Protein AF-A0A409VMM1-F1 (afdb_monomer_lite)

Secondary structure (DSSP, 8-state):
-------HHHHHHHHHHHHHHHHHHHHHHHHHHHHHHHHHHHHHHHHTTHHHHHHHHHHHHHHHHHHHHS---TT--HHHHHHHTT--HHHHHHHHHHHHHHHHHTTHHHHHHHHHHHHHHHHHHHHTT--

Foldseek 3Di:
DDDPDPDPVVVVLLVVVVVVVVVVVVVVVVVVV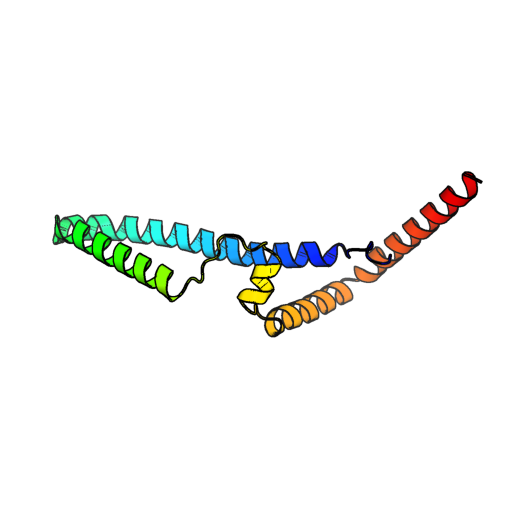VCCVVVVVVCCVPPVVVSVVVVVVVVVVVVVCCVPPPDPPPPDDPVCVCVVVVPDPPVSVVVVVVVVVVCVVVVVVVVVVVVVVVVVVVVVVVVVVVD

Sequence (131 aa):
MLTLEKDPVHGLLSLNVRGKGLSIAASSNWMNNFIVGQVTPTMLTHLSFGTFIFFGVFSFLGGIFVLFFVPETKGLTLEEMDDVFGATQSLAVADQERQTAIFRRLGLFDDVKEEKIRKSDEESHEADKQE

InterPro domains:
  IPR005828 Major facilitator, sugar transporter-like [PF00083] (13-85)
  IPR020846 Major facilitator superfamily domain [PS50850] (1-74)
  IPR036259 MFS transporter superfamily [G3DSA:1.20.1250.20] (9-89)
  IPR036259 MFS transporter superfamily [SSF103473] (13-83)
  IPR050360 Major Facilitator Superfamily Sugar Transporters [PTHR48022] (13-113)

Organism: Psilocybe cyanescens (NCBI:txid93625)

Radius of gyration: 25.24 Å; chains: 1; bounding box: 69×34×55 Å

pLDDT: mean 71.54, std 15.51, range [35.91, 95.25]

Structure (mmCIF, N/CA/C/O backbone):
data_AF-A0A409VMM1-F1
#
_entry.id   AF-A0A409VMM1-F1
#
loop_
_atom_site.group_PDB
_atom_site.id
_atom_site.type_symbol
_atom_site.label_atom_id
_atom_site.label_alt_id
_atom_site.label_comp_id
_atom_site.label_asym_id
_atom_site.label_entity_id
_atom_site.label_seq_id
_atom_site.pdbx_PDB_ins_code
_atom_site.Cartn_x
_atom_site.Cartn_y
_atom_site.Cartn_z
_atom_site.occupancy
_atom_site.B_iso_or_equiv
_atom_site.auth_seq_id
_atom_site.auth_comp_id
_atom_site.auth_asym_id
_atom_site.auth_atom_id
_atom_site.pdbx_PDB_model_num
ATOM 1 N N . MET A 1 1 ? 31.989 -14.238 -27.196 1.00 35.91 1 MET A N 1
ATOM 2 C CA . MET A 1 1 ? 32.505 -13.254 -26.223 1.00 35.91 1 MET A CA 1
ATOM 3 C C . MET A 1 1 ? 32.106 -11.863 -26.718 1.00 35.91 1 MET A C 1
ATOM 5 O O . MET A 1 1 ? 32.912 -11.190 -27.331 1.00 35.91 1 MET A O 1
ATOM 9 N N . LEU A 1 2 ? 30.823 -11.505 -26.577 1.00 42.97 2 LEU A N 1
ATOM 10 C CA . LEU A 1 2 ? 30.219 -10.255 -27.077 1.00 42.97 2 LEU A CA 1
ATOM 11 C C . LEU A 1 2 ? 29.066 -9.849 -26.143 1.00 42.97 2 LEU A C 1
ATOM 13 O O . LEU A 1 2 ? 27.903 -10.058 -26.472 1.00 42.97 2 LEU A O 1
ATOM 17 N N . THR A 1 3 ? 29.373 -9.357 -24.942 1.00 47.75 3 THR A N 1
ATOM 18 C CA . THR A 1 3 ? 28.334 -8.913 -23.988 1.00 47.75 3 THR A CA 1
ATOM 19 C C . THR A 1 3 ? 28.707 -7.665 -23.183 1.00 47.75 3 THR A C 1
ATOM 21 O O . THR A 1 3 ? 28.118 -7.453 -22.127 1.00 47.75 3 THR A O 1
ATOM 24 N N . LEU A 1 4 ? 29.671 -6.839 -23.608 1.00 50.09 4 LEU A N 1
ATOM 25 C CA . LEU A 1 4 ? 30.091 -5.668 -22.820 1.00 50.09 4 LEU A CA 1
ATOM 26 C C . LEU A 1 4 ? 29.878 -4.335 -23.553 1.00 50.09 4 LEU A C 1
ATOM 28 O O . LEU A 1 4 ? 30.830 -3.670 -23.924 1.00 50.09 4 LEU A O 1
ATOM 32 N N . GLU A 1 5 ? 28.616 -3.945 -23.706 1.00 52.19 5 GLU A N 1
ATOM 33 C CA . GLU A 1 5 ? 28.187 -2.539 -23.714 1.00 52.19 5 GLU A CA 1
ATOM 34 C C . GLU A 1 5 ? 26.763 -2.554 -23.137 1.00 52.19 5 GLU A C 1
ATOM 36 O O . GLU A 1 5 ? 25.771 -2.593 -23.858 1.00 52.19 5 GLU A O 1
ATOM 41 N N . LYS A 1 6 ? 26.638 -2.690 -21.808 1.00 47.31 6 LYS A N 1
ATOM 42 C CA . LYS A 1 6 ? 25.344 -2.508 -21.133 1.00 47.31 6 LYS A CA 1
ATOM 43 C C . LYS A 1 6 ? 25.002 -1.029 -21.271 1.00 47.31 6 LYS A C 1
ATOM 45 O O . LYS A 1 6 ? 25.567 -0.211 -20.548 1.00 47.31 6 LYS A O 1
ATOM 50 N N . ASP A 1 7 ? 24.110 -0.698 -22.202 1.00 48.91 7 ASP A N 1
ATOM 51 C CA . ASP A 1 7 ? 23.668 0.676 -22.406 1.00 48.91 7 ASP A CA 1
ATOM 52 C C . ASP A 1 7 ? 23.229 1.297 -21.060 1.00 48.91 7 ASP A C 1
ATOM 54 O O . ASP A 1 7 ? 22.375 0.728 -20.365 1.00 48.91 7 ASP A O 1
ATOM 58 N N . PRO A 1 8 ? 23.762 2.471 -20.669 1.00 54.25 8 PRO A N 1
ATOM 59 C CA . PRO A 1 8 ? 23.491 3.093 -19.367 1.00 54.25 8 PRO A CA 1
ATOM 60 C C . PRO A 1 8 ? 22.004 3.415 -19.156 1.00 54.25 8 PRO A C 1
ATOM 62 O O . PRO A 1 8 ? 21.538 3.557 -18.026 1.00 54.25 8 PRO A O 1
ATOM 65 N N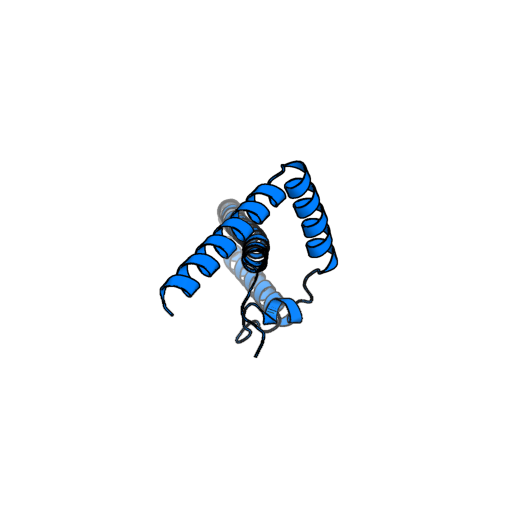 . VAL A 1 9 ? 21.232 3.479 -20.242 1.00 53.75 9 VAL A N 1
ATOM 66 C CA . VAL A 1 9 ? 19.795 3.757 -20.223 1.00 53.75 9 VAL A CA 1
ATOM 67 C C . VAL A 1 9 ? 18.975 2.636 -19.584 1.00 53.75 9 VAL A C 1
ATOM 69 O O . VAL A 1 9 ? 17.983 2.932 -18.925 1.00 53.75 9 VAL A O 1
ATOM 72 N N . HIS A 1 10 ? 19.389 1.368 -19.684 1.00 53.25 10 HIS A N 1
ATOM 73 C CA . HIS A 1 10 ? 18.618 0.262 -19.104 1.00 53.25 10 HIS A CA 1
ATOM 74 C C . HIS A 1 10 ? 18.598 0.307 -17.570 1.00 53.25 10 HIS A C 1
ATOM 76 O O . HIS A 1 10 ? 17.546 0.113 -16.962 1.00 53.25 10 HIS A O 1
ATOM 82 N N . GLY A 1 11 ? 19.720 0.668 -16.936 1.00 56.34 11 GLY A N 1
ATOM 83 C CA . GLY A 1 11 ? 19.779 0.838 -15.479 1.00 56.34 11 GLY A CA 1
ATOM 84 C C . GLY A 1 11 ? 18.905 1.993 -14.976 1.00 56.34 11 GLY A C 1
ATOM 85 O O . GLY A 1 11 ? 18.277 1.890 -13.919 1.00 56.34 11 GLY A O 1
ATOM 86 N N . LEU A 1 12 ? 18.804 3.073 -15.759 1.00 57.66 12 LEU A N 1
ATOM 87 C CA . LEU A 1 12 ? 17.965 4.234 -15.442 1.00 57.66 12 LEU A CA 1
ATOM 88 C C . LEU A 1 12 ? 16.462 3.905 -15.487 1.00 57.66 12 LEU A C 1
ATOM 90 O O . LEU A 1 12 ? 15.688 4.437 -14.690 1.00 57.66 12 LEU A O 1
ATOM 94 N N . LEU A 1 13 ? 16.039 2.999 -16.370 1.00 54.94 13 LEU A N 1
ATOM 95 C CA . LEU A 1 13 ? 14.635 2.599 -16.510 1.00 54.94 13 LEU A CA 1
ATOM 96 C C . LEU A 1 13 ? 14.163 1.735 -15.335 1.00 54.94 13 LEU A C 1
ATOM 98 O O . LEU A 1 13 ? 13.104 2.010 -14.762 1.00 54.94 13 LEU A O 1
ATOM 102 N N . SER A 1 14 ? 14.980 0.769 -14.902 1.00 59.06 14 SER A N 1
ATOM 103 C CA . SER A 1 14 ? 14.703 -0.006 -13.686 1.00 59.06 14 SER A CA 1
ATOM 104 C C . SER A 1 14 ? 14.653 0.897 -12.448 1.00 59.06 14 SER A C 1
ATOM 106 O O . SER A 1 14 ? 13.809 0.702 -11.575 1.00 59.06 14 SER A O 1
ATOM 108 N N . LEU A 1 15 ? 15.497 1.934 -12.372 1.00 65.44 15 LEU A N 1
ATOM 109 C CA . LEU A 1 15 ? 15.442 2.939 -11.302 1.00 65.44 15 LEU A CA 1
ATOM 110 C C . LEU A 1 15 ? 14.137 3.752 -11.315 1.00 65.44 15 LEU A C 1
ATOM 112 O O . LEU A 1 15 ? 13.588 4.022 -10.249 1.00 65.44 15 LEU A O 1
ATOM 116 N N . ASN A 1 16 ? 13.603 4.106 -12.487 1.00 61.69 16 ASN A N 1
ATOM 117 C CA . ASN A 1 16 ? 12.374 4.899 -12.596 1.00 61.69 16 ASN A CA 1
ATOM 118 C C . ASN A 1 16 ? 11.119 4.099 -12.201 1.00 61.69 16 ASN A C 1
ATOM 120 O O . ASN A 1 16 ? 10.278 4.585 -11.442 1.00 61.69 16 ASN A O 1
ATOM 124 N N . VAL A 1 17 ? 11.005 2.843 -12.652 1.00 67.44 17 VAL A N 1
ATOM 125 C CA . VAL A 1 17 ? 9.899 1.948 -12.255 1.00 67.44 17 VAL A CA 1
ATOM 126 C C . VAL A 1 17 ? 9.940 1.678 -10.750 1.00 67.44 17 VAL A C 1
ATOM 128 O O . VAL A 1 17 ? 8.924 1.809 -10.063 1.00 67.44 17 VAL A O 1
ATOM 131 N N . ARG A 1 18 ? 11.132 1.405 -10.207 1.00 70.94 18 ARG A N 1
ATOM 132 C CA . ARG A 1 18 ? 11.333 1.235 -8.761 1.00 70.94 18 ARG A CA 1
ATOM 133 C C . ARG A 1 18 ? 11.037 2.521 -7.990 1.00 70.94 18 ARG A C 1
ATOM 135 O O . ARG A 1 18 ? 10.436 2.450 -6.924 1.00 70.94 18 ARG A O 1
ATOM 142 N N . GLY A 1 19 ? 11.376 3.687 -8.538 1.00 77.00 19 GLY A N 1
ATOM 143 C CA . GLY A 1 19 ? 11.053 4.993 -7.959 1.00 77.00 19 GLY A CA 1
ATOM 144 C C . GLY A 1 19 ? 9.546 5.241 -7.843 1.00 77.00 19 GLY A C 1
ATOM 145 O O . GLY A 1 19 ? 9.072 5.677 -6.792 1.00 77.00 19 GLY A O 1
ATOM 146 N N . LYS A 1 20 ? 8.772 4.900 -8.883 1.00 74.94 20 LYS A N 1
ATOM 147 C CA . LYS A 1 20 ? 7.298 4.968 -8.864 1.00 74.94 20 LYS A CA 1
ATOM 148 C C . LYS A 1 20 ? 6.702 3.988 -7.843 1.00 74.94 20 LYS A C 1
ATOM 150 O O . LYS A 1 20 ? 5.834 4.370 -7.064 1.00 74.94 20 LYS A O 1
ATOM 155 N N . GLY A 1 21 ? 7.197 2.750 -7.797 1.00 80.44 21 GLY A N 1
ATOM 156 C CA . GLY A 1 21 ? 6.753 1.760 -6.809 1.00 80.44 21 GLY A CA 1
ATOM 157 C C . GLY A 1 21 ? 7.048 2.189 -5.368 1.00 80.44 21 GLY A C 1
ATOM 158 O O . GLY A 1 21 ? 6.183 2.106 -4.496 1.00 80.44 21 GLY A O 1
ATOM 159 N N . LEU A 1 22 ? 8.247 2.722 -5.124 1.00 83.88 22 LEU A N 1
ATOM 160 C CA . LEU A 1 22 ? 8.681 3.162 -3.801 1.00 83.88 22 LEU A CA 1
ATOM 161 C C . LEU A 1 22 ? 7.888 4.376 -3.299 1.00 83.88 22 LEU A C 1
ATOM 163 O O . LEU A 1 22 ? 7.551 4.429 -2.118 1.00 83.88 22 LEU A O 1
ATOM 167 N N . SER A 1 23 ? 7.550 5.331 -4.171 1.00 85.94 23 SER A N 1
ATOM 168 C CA . SER A 1 23 ? 6.754 6.501 -3.778 1.00 85.94 23 SER A CA 1
ATOM 169 C C . SER A 1 23 ? 5.308 6.132 -3.428 1.00 85.94 23 SER A C 1
ATOM 171 O O . SER A 1 23 ? 4.761 6.643 -2.446 1.00 85.94 23 SER A O 1
ATOM 173 N N . ILE A 1 24 ? 4.703 5.188 -4.157 1.00 88.38 24 ILE A N 1
ATOM 174 C CA . ILE A 1 24 ? 3.373 4.648 -3.837 1.00 88.38 24 ILE A CA 1
ATOM 175 C C . ILE A 1 24 ? 3.417 3.867 -2.520 1.00 88.38 24 ILE A C 1
ATOM 177 O O . ILE A 1 24 ? 2.551 4.054 -1.667 1.00 88.38 24 ILE A O 1
ATOM 181 N N . ALA A 1 25 ? 4.440 3.037 -2.306 1.00 86.62 25 ALA A N 1
ATOM 182 C CA . ALA A 1 25 ? 4.602 2.297 -1.057 1.00 86.62 25 ALA A CA 1
ATOM 183 C C . ALA A 1 25 ? 4.784 3.239 0.145 1.00 86.62 25 ALA A C 1
ATOM 185 O O . ALA A 1 25 ? 4.109 3.089 1.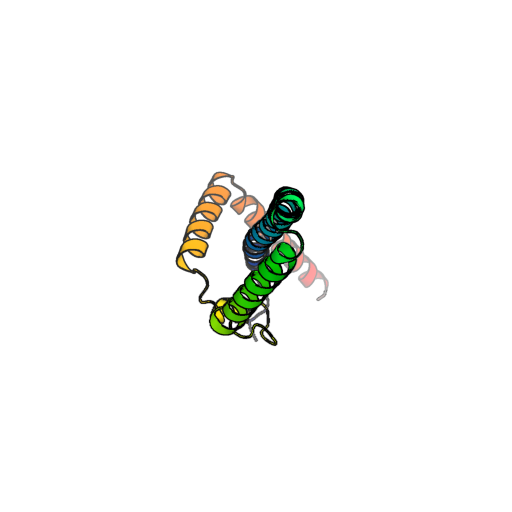165 1.00 86.62 25 ALA A O 1
ATOM 186 N N . ALA A 1 26 ? 5.645 4.251 0.010 1.00 91.56 26 ALA A N 1
ATOM 187 C CA . ALA A 1 26 ? 5.886 5.240 1.053 1.00 91.56 26 ALA A CA 1
ATOM 188 C C . ALA A 1 26 ? 4.620 6.050 1.367 1.00 91.56 26 ALA A C 1
ATOM 190 O O . ALA A 1 26 ? 4.230 6.152 2.529 1.00 91.56 26 ALA A O 1
ATOM 191 N N . SER A 1 27 ? 3.940 6.583 0.349 1.00 94.06 27 SER A N 1
ATOM 192 C CA . SER A 1 27 ? 2.687 7.327 0.544 1.00 94.06 27 SER A CA 1
ATOM 193 C C . SER A 1 27 ? 1.589 6.463 1.169 1.00 94.06 27 SER A C 1
ATOM 195 O O . SER A 1 27 ? 0.914 6.920 2.088 1.00 94.06 27 SER A O 1
ATOM 197 N N . SER A 1 28 ? 1.464 5.199 0.757 1.00 91.94 28 SER A N 1
ATOM 198 C CA . SER A 1 28 ? 0.515 4.246 1.348 1.00 91.94 28 SER A CA 1
ATOM 199 C C . SER A 1 28 ? 0.818 3.962 2.820 1.00 91.94 28 SER A C 1
ATOM 201 O O . SER A 1 28 ? -0.109 3.851 3.624 1.00 91.94 28 SER A O 1
ATOM 203 N N . ASN A 1 29 ? 2.099 3.876 3.195 1.00 92.94 29 ASN A N 1
ATOM 204 C CA . ASN A 1 29 ? 2.512 3.697 4.587 1.00 92.94 29 ASN A CA 1
ATOM 205 C C . ASN A 1 29 ? 2.111 4.907 5.443 1.00 92.94 29 ASN A C 1
ATOM 207 O O . ASN A 1 29 ? 1.428 4.755 6.456 1.00 92.94 29 ASN A O 1
ATOM 211 N N . TRP A 1 30 ? 2.459 6.114 4.992 1.00 93.31 30 TRP A N 1
ATOM 212 C CA . TRP A 1 30 ? 2.111 7.347 5.697 1.00 93.31 30 TRP A CA 1
ATOM 213 C C . TRP A 1 30 ? 0.600 7.560 5.793 1.00 93.31 30 TRP A C 1
ATOM 215 O O . TRP A 1 30 ? 0.103 7.953 6.848 1.00 93.31 30 TRP A O 1
ATOM 225 N N . MET A 1 31 ? -0.139 7.242 4.730 1.00 95.25 31 MET A N 1
ATOM 226 C CA . MET A 1 31 ? -1.598 7.295 4.723 1.00 95.25 31 MET A CA 1
ATOM 227 C C . MET A 1 31 ? -2.197 6.328 5.750 1.00 95.25 31 MET A C 1
ATOM 229 O O . MET A 1 31 ? -3.062 6.725 6.526 1.00 95.25 31 MET A O 1
ATOM 233 N N . ASN A 1 32 ? -1.719 5.080 5.808 1.00 90.81 32 ASN A N 1
ATOM 234 C CA . ASN A 1 32 ? -2.179 4.117 6.812 1.00 90.81 32 ASN A CA 1
ATOM 235 C C . ASN A 1 32 ? -1.907 4.606 8.236 1.00 90.81 32 ASN A C 1
ATOM 237 O O . ASN A 1 32 ? -2.804 4.566 9.074 1.00 90.81 32 ASN A O 1
ATOM 241 N N . ASN A 1 33 ? -0.709 5.135 8.500 1.00 93.50 33 ASN A N 1
ATOM 242 C CA . ASN A 1 33 ? -0.378 5.696 9.810 1.00 93.50 33 ASN A CA 1
ATOM 243 C C . ASN A 1 33 ? -1.308 6.862 10.178 1.00 93.50 33 ASN A C 1
ATOM 245 O O . ASN A 1 33 ? -1.748 6.958 11.323 1.00 93.50 33 ASN A O 1
ATOM 249 N N . PHE A 1 34 ? -1.658 7.718 9.214 1.00 95.06 34 PHE A N 1
ATOM 250 C CA . PHE A 1 34 ? -2.612 8.806 9.426 1.00 95.06 34 PHE A CA 1
ATOM 251 C C . PHE A 1 34 ? -4.023 8.290 9.736 1.00 95.06 34 PHE A C 1
ATOM 253 O O . PHE A 1 34 ? -4.635 8.727 10.712 1.00 95.06 34 PHE A O 1
ATOM 260 N N . ILE A 1 35 ? -4.523 7.332 8.950 1.00 93.19 35 ILE A N 1
ATOM 261 C CA . ILE A 1 35 ? -5.840 6.715 9.157 1.00 93.19 35 ILE A CA 1
ATOM 262 C C . ILE A 1 35 ? -5.907 6.082 10.544 1.00 93.19 35 ILE A C 1
ATOM 264 O O . ILE A 1 35 ? -6.830 6.366 11.303 1.00 93.19 35 ILE A O 1
ATOM 268 N N . VAL A 1 36 ? -4.911 5.274 10.913 1.00 91.06 36 VAL A N 1
ATOM 269 C CA . VAL A 1 36 ? -4.846 4.647 12.237 1.00 91.06 36 VAL A CA 1
ATOM 270 C C . VAL A 1 36 ? -4.788 5.714 13.328 1.00 91.06 36 VAL A C 1
ATOM 272 O O . VAL A 1 36 ? -5.535 5.619 14.300 1.00 91.06 36 VAL A O 1
ATOM 275 N N . GLY A 1 37 ? -3.980 6.762 13.158 1.00 92.00 37 GLY A N 1
ATOM 276 C CA . GLY A 1 37 ? -3.880 7.865 14.115 1.00 92.00 37 GLY A CA 1
ATOM 277 C C . GLY A 1 37 ? -5.199 8.611 14.344 1.00 92.00 37 GLY A C 1
ATOM 278 O O . GLY A 1 37 ? -5.481 9.001 15.473 1.00 92.00 37 GLY A O 1
ATOM 279 N N . GLN A 1 38 ? -6.028 8.773 13.309 1.00 92.56 38 GLN A N 1
ATOM 280 C CA . GLN A 1 38 ? -7.338 9.430 13.414 1.00 92.56 38 GLN A CA 1
ATOM 281 C C . GLN A 1 38 ? -8.448 8.495 13.909 1.00 92.56 38 GLN A C 1
ATOM 283 O O . GLN A 1 38 ? -9.293 8.905 14.700 1.00 92.56 38 GLN A O 1
ATOM 288 N N . VAL A 1 39 ? -8.455 7.236 13.470 1.00 90.19 39 VAL A N 1
ATOM 289 C CA . VAL A 1 39 ? -9.525 6.274 13.783 1.00 90.19 39 VAL A CA 1
ATOM 290 C C . VAL A 1 39 ? -9.358 5.671 15.180 1.00 90.19 39 VAL A C 1
ATOM 292 O O . VAL A 1 39 ? -10.350 5.398 15.857 1.00 90.19 39 VAL A O 1
ATOM 295 N N . THR A 1 40 ? -8.121 5.481 15.650 1.00 89.62 40 THR A N 1
ATOM 296 C CA . THR A 1 40 ? -7.843 4.826 16.941 1.00 89.62 40 THR A CA 1
ATOM 297 C C . THR A 1 40 ? -8.462 5.554 18.141 1.00 89.62 40 THR A C 1
ATOM 299 O O . THR A 1 40 ? -9.097 4.875 18.948 1.00 89.62 40 THR A O 1
ATOM 302 N N . PRO A 1 41 ? -8.372 6.894 18.283 1.00 88.38 41 PRO A N 1
ATOM 303 C CA . PRO A 1 41 ? -9.034 7.608 19.375 1.00 88.38 41 PRO A CA 1
ATOM 304 C C . PRO A 1 41 ? -10.550 7.376 19.401 1.00 88.38 41 PRO A C 1
ATOM 306 O O . PRO A 1 41 ? -11.094 7.035 20.447 1.00 88.38 41 PRO A O 1
ATOM 309 N N . THR A 1 42 ? -11.222 7.476 18.247 1.00 87.75 42 THR A N 1
ATOM 310 C CA . THR A 1 42 ? -12.671 7.242 18.122 1.00 87.75 42 THR A CA 1
ATOM 311 C C . THR A 1 42 ? -13.049 5.790 18.424 1.00 87.75 42 THR A C 1
ATOM 313 O O . THR A 1 42 ? -14.049 5.529 19.092 1.00 87.75 42 THR A O 1
ATOM 316 N N . MET A 1 43 ? -12.253 4.815 17.978 1.00 86.88 43 MET A N 1
ATOM 317 C CA . MET A 1 43 ? -12.505 3.414 18.324 1.00 86.88 43 MET A CA 1
ATOM 318 C C . MET A 1 43 ? -12.329 3.152 19.818 1.00 86.88 43 MET A C 1
ATOM 320 O O . MET A 1 43 ? -13.166 2.480 20.417 1.00 86.88 43 MET A O 1
ATOM 324 N N . LEU A 1 44 ? -11.300 3.713 20.453 1.00 88.06 44 LEU A N 1
ATOM 325 C CA . LEU A 1 44 ? -11.068 3.508 21.882 1.00 88.06 44 LEU A CA 1
ATOM 326 C C . LEU A 1 44 ? -12.215 4.063 22.736 1.00 88.06 44 LEU A C 1
ATOM 328 O O . LEU A 1 44 ? -12.627 3.396 23.688 1.00 88.06 44 LEU A O 1
ATOM 332 N N . THR A 1 45 ? -12.787 5.216 22.368 1.00 87.12 45 THR A N 1
ATOM 333 C CA . THR A 1 45 ? -13.915 5.814 23.101 1.00 87.12 45 THR A CA 1
ATOM 334 C C . THR A 1 45 ? -15.216 5.024 22.965 1.00 87.12 45 THR A C 1
ATOM 336 O O . THR A 1 45 ? -15.990 4.980 23.916 1.00 87.12 45 THR A O 1
ATOM 339 N N . HIS A 1 46 ? -15.474 4.399 21.811 1.00 84.19 46 HIS A N 1
ATOM 340 C CA . HIS A 1 46 ? -16.735 3.686 21.560 1.00 84.19 46 HIS A CA 1
ATOM 341 C C . HIS A 1 46 ? -16.671 2.178 21.829 1.00 84.19 46 HIS A C 1
ATOM 343 O O . HIS A 1 46 ? -17.656 1.593 22.271 1.00 84.19 46 HIS A O 1
ATOM 349 N N . LEU A 1 47 ? -15.537 1.539 21.542 1.00 79.25 47 LEU A N 1
ATOM 350 C CA . LEU A 1 47 ? -15.390 0.081 21.517 1.00 79.25 47 LEU A CA 1
ATOM 351 C C . LEU A 1 47 ? -14.433 -0.447 22.588 1.00 79.25 47 LEU A C 1
ATOM 353 O O . LEU A 1 47 ? -14.510 -1.632 22.910 1.00 79.25 47 LEU A O 1
ATOM 357 N N . SER A 1 48 ? -13.542 0.389 23.144 1.00 81.44 48 SER A N 1
ATOM 358 C CA . SER A 1 48 ? -12.533 -0.005 24.143 1.00 81.44 48 SER A CA 1
ATOM 359 C C . SER A 1 48 ? -11.802 -1.302 23.747 1.00 81.44 48 SER A C 1
ATOM 361 O O . SER A 1 48 ? -10.963 -1.266 22.846 1.00 81.44 48 SER A O 1
ATOM 363 N N . PHE A 1 49 ? -12.157 -2.454 24.338 1.00 82.81 49 PHE A N 1
ATOM 364 C CA . PHE A 1 49 ? -11.579 -3.765 24.013 1.00 82.81 49 PHE A CA 1
ATOM 365 C C . PHE A 1 49 ? -11.818 -4.204 22.555 1.00 82.81 49 PHE A C 1
ATOM 367 O O . PHE A 1 49 ? -10.955 -4.842 21.951 1.00 82.81 49 PHE A O 1
ATOM 374 N N . GLY A 1 50 ? -12.945 -3.811 21.951 1.00 83.25 50 GLY A N 1
ATOM 375 C CA . GLY A 1 50 ? -13.274 -4.129 20.557 1.00 83.25 50 GLY A CA 1
ATOM 376 C C . GLY A 1 50 ? -12.259 -3.584 19.545 1.00 83.25 50 GLY A C 1
ATOM 377 O O . GLY A 1 50 ? -12.077 -4.176 18.485 1.00 83.25 50 GLY A O 1
ATOM 378 N N . THR A 1 51 ? -11.526 -2.526 19.902 1.00 87.00 51 THR A N 1
ATOM 379 C CA . THR A 1 51 ? -10.450 -1.947 19.081 1.00 87.00 51 THR A CA 1
ATOM 380 C C . THR A 1 51 ? -9.321 -2.952 18.824 1.00 87.00 51 THR A C 1
ATOM 382 O O . THR A 1 51 ? -8.821 -3.053 17.706 1.00 87.00 51 THR A O 1
ATOM 385 N N . PHE A 1 52 ? -8.945 -3.748 19.832 1.00 86.56 52 PHE A N 1
ATOM 386 C CA . PHE A 1 52 ? -7.891 -4.759 19.694 1.00 86.56 52 PHE A CA 1
ATOM 387 C C . PHE A 1 52 ? -8.331 -5.918 18.800 1.00 86.56 52 PHE A C 1
ATOM 389 O O . PHE A 1 52 ? -7.553 -6.394 17.976 1.00 86.56 52 PHE A O 1
ATOM 396 N N . ILE A 1 53 ? -9.594 -6.337 18.921 1.00 89.12 53 ILE A N 1
ATOM 397 C CA . ILE A 1 53 ? -10.174 -7.374 18.061 1.00 89.12 53 ILE A CA 1
ATOM 398 C C . ILE A 1 53 ? -10.259 -6.885 16.612 1.00 89.12 53 ILE A C 1
ATOM 400 O O . ILE A 1 53 ? -9.903 -7.631 15.705 1.00 89.12 53 ILE A O 1
ATOM 404 N N . PHE A 1 54 ? -10.649 -5.627 16.385 1.00 88.94 54 PHE A N 1
ATOM 405 C CA . PHE A 1 54 ? -10.686 -5.026 15.050 1.00 88.94 54 PHE A CA 1
ATOM 406 C C . PHE A 1 54 ? -9.312 -5.059 14.366 1.00 88.94 54 PHE A C 1
ATOM 408 O O . PHE A 1 54 ? -9.191 -5.572 13.253 1.00 88.94 54 PHE A O 1
ATOM 415 N N . PHE A 1 55 ? -8.260 -4.591 15.047 1.00 88.44 55 PHE A N 1
ATOM 416 C CA . PHE A 1 55 ? -6.900 -4.655 14.505 1.00 88.44 55 PHE A CA 1
ATOM 417 C C . PHE A 1 55 ? -6.401 -6.091 14.327 1.00 88.44 55 PHE A C 1
ATOM 419 O O . PHE A 1 55 ? -5.721 -6.379 13.344 1.00 88.44 55 PHE A O 1
ATOM 426 N N . GLY A 1 56 ? -6.764 -7.004 15.231 1.00 91.06 56 GLY A N 1
ATOM 427 C CA . GLY A 1 56 ? -6.438 -8.424 15.112 1.00 91.06 56 GLY A CA 1
ATOM 428 C C . GLY A 1 56 ? -7.040 -9.061 13.857 1.00 91.06 56 GLY A C 1
ATOM 429 O O . GLY A 1 56 ? -6.327 -9.712 13.098 1.00 91.06 56 GLY A O 1
ATOM 430 N N . VAL A 1 57 ? -8.328 -8.818 13.592 1.00 92.94 57 VAL A N 1
ATOM 431 C CA . VAL A 1 57 ? -9.011 -9.309 12.384 1.00 92.94 57 VAL A CA 1
ATOM 432 C C . VAL A 1 57 ? -8.421 -8.674 11.128 1.00 92.94 57 VAL A C 1
ATOM 434 O O . VAL A 1 57 ? -8.144 -9.383 10.165 1.00 92.94 57 VAL A O 1
ATOM 437 N N . PHE A 1 58 ? -8.175 -7.362 11.136 1.00 90.94 58 PHE A N 1
ATOM 438 C CA . PHE A 1 58 ? -7.574 -6.671 9.995 1.00 90.94 58 PHE A CA 1
ATOM 439 C C . PHE A 1 58 ? -6.166 -7.201 9.677 1.00 90.94 58 PHE A C 1
ATOM 441 O O . PHE A 1 58 ? -5.852 -7.471 8.520 1.00 90.94 58 PHE A O 1
ATOM 448 N N . SER A 1 59 ? -5.345 -7.433 10.706 1.00 90.94 59 SER A N 1
ATOM 449 C CA . SER A 1 59 ? -4.016 -8.040 10.570 1.00 90.94 59 SER A CA 1
ATOM 450 C C . SER A 1 59 ? -4.092 -9.470 10.024 1.00 90.94 59 SER A C 1
ATOM 452 O O . SER A 1 59 ? -3.353 -9.827 9.109 1.00 90.94 59 SER A O 1
ATOM 454 N N . PHE A 1 60 ? -5.037 -10.277 10.514 1.00 94.12 60 PHE A N 1
ATOM 455 C CA . PHE A 1 60 ? -5.246 -11.643 10.033 1.00 94.12 60 PHE A CA 1
ATOM 456 C C . PHE A 1 60 ? -5.701 -11.687 8.567 1.00 94.12 60 PHE A C 1
ATOM 458 O O . PHE A 1 60 ? -5.168 -12.473 7.785 1.00 94.12 60 PHE A O 1
ATOM 465 N N . LEU A 1 61 ? -6.627 -10.809 8.166 1.00 92.88 61 LEU A N 1
ATOM 466 C CA . LEU A 1 61 ? -7.039 -10.657 6.767 1.00 92.88 61 LEU A CA 1
ATOM 467 C C . LEU A 1 61 ? -5.871 -10.218 5.878 1.00 92.88 61 LEU A C 1
ATOM 469 O O . LEU A 1 61 ? -5.714 -10.750 4.782 1.00 92.88 61 LEU A O 1
ATOM 473 N N . GLY A 1 62 ? -5.026 -9.302 6.362 1.00 89.38 62 GLY A N 1
ATOM 474 C CA . GLY A 1 62 ? -3.787 -8.921 5.685 1.00 89.38 62 GLY A CA 1
ATOM 475 C C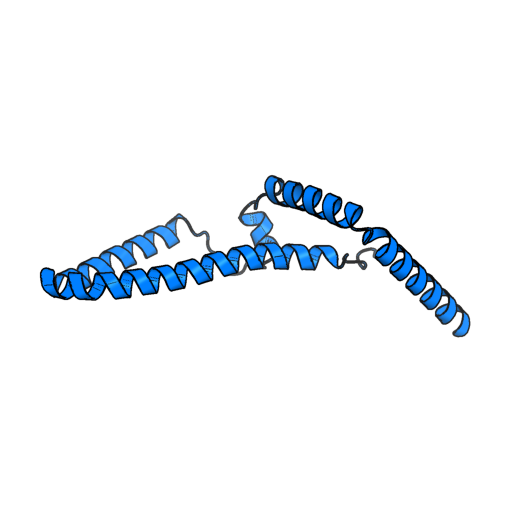 . GLY A 1 62 ? -2.835 -10.106 5.511 1.00 89.38 62 GLY A C 1
ATOM 476 O O . GLY A 1 62 ? -2.307 -10.315 4.423 1.00 89.38 62 GLY A O 1
ATOM 477 N N . GLY A 1 63 ? -2.676 -10.933 6.547 1.00 89.38 63 GLY A N 1
ATOM 478 C CA . GLY A 1 63 ? -1.898 -12.170 6.482 1.00 89.38 63 GLY A CA 1
ATOM 479 C C . GLY A 1 63 ? -2.436 -13.152 5.439 1.00 89.38 63 GLY A C 1
ATOM 480 O O . GLY A 1 63 ? -1.672 -13.642 4.614 1.00 89.38 63 GLY A O 1
ATOM 481 N N . ILE A 1 64 ? -3.752 -13.387 5.414 1.00 90.62 64 ILE A N 1
ATOM 482 C CA . ILE A 1 64 ? -4.403 -14.219 4.388 1.00 90.62 64 ILE A CA 1
ATOM 483 C C . ILE A 1 64 ? -4.159 -13.641 2.993 1.00 90.62 64 ILE A C 1
ATOM 485 O O . ILE A 1 64 ? -3.778 -14.375 2.086 1.00 90.62 64 ILE A O 1
ATOM 489 N N . PHE A 1 65 ? -4.351 -12.334 2.815 1.00 88.75 65 PHE A N 1
ATOM 490 C CA . PHE A 1 65 ? -4.112 -11.678 1.535 1.00 88.75 65 PHE A CA 1
ATOM 491 C C . PHE A 1 65 ? -2.677 -11.907 1.054 1.00 88.75 65 PHE A C 1
ATOM 493 O O . PHE A 1 65 ? -2.482 -12.326 -0.081 1.00 88.75 65 PHE A O 1
ATOM 500 N N . VAL A 1 66 ? -1.682 -11.713 1.924 1.00 87.12 66 VAL A N 1
ATOM 501 C CA . VAL A 1 66 ? -0.276 -11.967 1.586 1.00 87.12 66 VAL A CA 1
ATOM 502 C C . VAL A 1 66 ? -0.061 -13.432 1.207 1.00 87.12 66 VAL A C 1
ATOM 504 O O . VAL A 1 66 ? 0.561 -13.696 0.188 1.00 87.12 66 VAL A O 1
ATOM 507 N N . LEU A 1 67 ? -0.626 -14.385 1.951 1.00 84.00 67 LEU A N 1
ATOM 508 C CA . LEU A 1 67 ? -0.453 -15.813 1.664 1.00 84.00 67 LEU A CA 1
ATOM 509 C C . LEU A 1 67 ? -1.046 -16.259 0.316 1.00 84.00 67 LEU A C 1
ATOM 511 O O . LEU A 1 67 ? -0.498 -17.166 -0.303 1.00 84.00 67 LEU A O 1
ATOM 515 N N . PHE A 1 68 ? -2.154 -15.662 -0.135 1.00 83.38 68 PHE A N 1
ATOM 516 C CA . PHE A 1 68 ? -2.807 -16.047 -1.395 1.00 83.38 68 PHE A CA 1
ATOM 517 C C . PHE A 1 68 ? -2.384 -15.202 -2.603 1.00 83.38 68 PHE A C 1
ATOM 519 O O . PHE A 1 68 ? -2.322 -15.727 -3.712 1.00 83.38 68 PHE A O 1
ATOM 526 N N . PHE A 1 69 ? -2.139 -13.902 -2.416 1.00 79.31 69 PHE A N 1
ATOM 527 C CA . PHE A 1 69 ? -1.904 -12.954 -3.513 1.00 79.31 69 PHE A CA 1
ATOM 528 C C . PHE A 1 69 ? -0.438 -12.568 -3.693 1.00 79.31 69 PHE A C 1
ATOM 530 O O . PHE A 1 69 ? -0.078 -12.097 -4.770 1.00 79.31 69 PHE A O 1
ATOM 537 N N . VAL A 1 70 ? 0.405 -12.735 -2.671 1.00 75.94 70 VAL A N 1
ATOM 538 C CA . VAL A 1 70 ? 1.835 -12.435 -2.782 1.00 75.94 70 VAL A CA 1
ATOM 539 C C . VAL A 1 70 ? 2.572 -13.758 -3.001 1.00 75.94 70 VAL A C 1
ATOM 541 O O . VAL A 1 70 ? 2.768 -14.500 -2.038 1.00 75.94 70 VAL A O 1
ATOM 544 N N . PRO A 1 71 ? 2.974 -14.090 -4.246 1.00 63.78 71 PRO A N 1
ATOM 545 C CA . PRO A 1 71 ? 3.838 -15.244 -4.474 1.00 63.78 71 PRO A CA 1
ATOM 546 C C . PRO A 1 71 ? 5.137 -15.058 -3.681 1.00 63.78 71 PRO A C 1
ATOM 548 O O . PRO A 1 71 ? 5.566 -13.921 -3.471 1.00 63.78 71 PRO A O 1
ATOM 551 N N . GLU A 1 72 ? 5.760 -16.146 -3.219 1.00 66.56 72 GLU A N 1
ATOM 552 C CA . GLU A 1 72 ? 7.008 -16.050 -2.455 1.00 66.56 72 GLU A CA 1
ATOM 553 C C . GLU A 1 72 ? 8.063 -15.252 -3.239 1.00 66.56 72 GLU A C 1
ATOM 555 O O . GLU A 1 72 ? 8.630 -15.714 -4.223 1.00 66.56 72 GLU A O 1
ATOM 560 N N . THR A 1 73 ? 8.344 -14.033 -2.776 1.00 62.72 73 THR A N 1
ATOM 561 C CA . THR A 1 73 ? 9.351 -13.127 -3.350 1.00 62.72 73 THR A CA 1
ATOM 562 C C . THR A 1 73 ? 10.760 -13.421 -2.828 1.00 62.72 73 THR A C 1
ATOM 564 O O . THR A 1 73 ? 11.697 -12.654 -3.049 1.00 62.72 73 THR A O 1
ATOM 567 N N . LYS A 1 74 ? 10.929 -14.521 -2.085 1.00 47.47 74 LYS A N 1
ATOM 568 C CA . LYS A 1 74 ? 12.152 -14.834 -1.354 1.00 47.47 74 LYS A CA 1
ATOM 569 C C . LYS A 1 74 ? 13.097 -15.650 -2.239 1.00 47.47 74 LYS A C 1
ATOM 571 O O . LYS A 1 74 ? 12.848 -16.817 -2.505 1.00 47.47 74 LYS A O 1
ATOM 576 N N . GLY A 1 75 ? 14.208 -15.039 -2.653 1.00 51.06 75 GLY A N 1
ATOM 577 C CA . GLY A 1 75 ? 15.287 -15.718 -3.387 1.00 51.06 75 GLY A CA 1
ATOM 578 C C . GLY A 1 75 ? 15.346 -15.440 -4.890 1.00 51.06 75 GLY A C 1
ATOM 579 O O . GLY A 1 75 ? 16.257 -15.942 -5.536 1.00 51.06 75 GLY A O 1
ATOM 580 N N . LEU A 1 76 ? 14.441 -14.619 -5.424 1.00 52.75 76 LEU A N 1
ATOM 581 C CA . LEU A 1 76 ? 14.518 -14.113 -6.796 1.00 52.75 76 LEU A CA 1
ATOM 582 C C . LEU A 1 76 ? 15.356 -12.837 -6.836 1.00 52.75 76 LEU A C 1
ATOM 584 O O . LEU A 1 76 ? 15.213 -11.949 -5.987 1.00 52.75 76 LEU A O 1
ATOM 588 N N . THR A 1 77 ? 16.239 -12.740 -7.824 1.00 55.75 77 THR A N 1
ATOM 589 C CA . THR A 1 77 ? 16.922 -11.482 -8.114 1.00 55.75 77 THR A CA 1
ATOM 590 C C . THR A 1 77 ? 15.916 -10.471 -8.673 1.00 55.75 77 THR A C 1
ATOM 592 O O . THR A 1 77 ? 14.892 -10.833 -9.251 1.00 55.75 77 THR A O 1
ATOM 595 N N . LEU A 1 78 ? 16.180 -9.174 -8.488 1.00 55.59 78 LEU A N 1
ATOM 596 C CA . LEU A 1 78 ? 15.299 -8.101 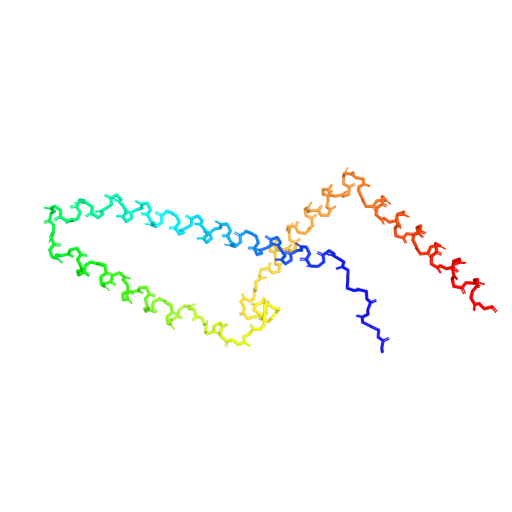-8.978 1.00 55.59 78 LEU A CA 1
ATOM 597 C C . LEU A 1 78 ? 15.067 -8.159 -10.501 1.00 55.59 78 LEU A C 1
ATOM 599 O O . LEU A 1 78 ? 14.045 -7.658 -10.950 1.00 55.59 78 LEU A O 1
ATOM 603 N N . GLU A 1 79 ? 15.990 -8.762 -11.263 1.00 58.09 79 GLU A N 1
ATOM 604 C CA . GLU A 1 79 ? 15.855 -8.987 -12.711 1.00 58.09 79 GLU A CA 1
ATOM 605 C C . GLU A 1 79 ? 14.844 -10.111 -13.026 1.00 58.09 79 GLU A C 1
ATOM 607 O O . GLU A 1 79 ? 14.077 -9.988 -13.971 1.00 58.09 79 GLU A O 1
ATOM 612 N N . GLU A 1 80 ? 14.755 -11.159 -12.200 1.00 55.62 80 GLU A N 1
ATOM 613 C CA . GLU A 1 80 ? 13.802 -12.269 -12.392 1.00 55.62 80 GLU A CA 1
ATOM 614 C C . GLU A 1 80 ? 12.384 -11.926 -11.898 1.00 55.62 80 GLU A C 1
ATOM 616 O O . GLU A 1 80 ? 11.405 -12.548 -12.309 1.00 55.62 80 GLU A O 1
ATOM 621 N N . MET A 1 81 ? 12.237 -10.917 -11.030 1.00 57.97 81 MET A N 1
ATOM 622 C CA . MET A 1 81 ? 10.918 -10.419 -10.615 1.00 57.97 81 MET A CA 1
ATOM 623 C C . MET A 1 81 ? 10.133 -9.783 -11.769 1.00 57.97 81 MET A C 1
ATOM 625 O O . MET A 1 81 ? 8.905 -9.900 -11.774 1.00 57.97 81 MET A O 1
ATOM 629 N N . ASP A 1 82 ? 10.810 -9.150 -12.735 1.00 58.84 82 ASP A N 1
ATOM 630 C CA . ASP A 1 82 ? 10.159 -8.593 -13.930 1.00 58.84 82 ASP A CA 1
ATOM 631 C C . ASP A 1 82 ? 9.551 -9.710 -14.805 1.00 58.84 82 ASP A C 1
ATOM 633 O O . ASP A 1 82 ? 8.441 -9.544 -15.325 1.00 58.84 82 ASP A O 1
ATOM 637 N N . ASP A 1 83 ? 10.209 -10.875 -14.871 1.00 57.75 83 ASP A N 1
ATOM 638 C CA . ASP A 1 83 ? 9.718 -12.071 -15.572 1.00 57.75 83 ASP A CA 1
ATOM 639 C C . ASP A 1 83 ? 8.569 -12.766 -14.815 1.00 57.75 83 ASP A C 1
ATOM 641 O O . ASP A 1 83 ? 7.580 -13.176 -15.425 1.00 57.75 83 ASP A O 1
ATOM 645 N N . VAL A 1 84 ? 8.650 -12.864 -13.479 1.00 57.88 84 VAL A N 1
ATOM 646 C CA . VAL A 1 84 ? 7.635 -13.532 -12.633 1.00 57.88 84 VAL A CA 1
ATOM 647 C C . VAL A 1 84 ? 6.338 -12.730 -12.527 1.00 57.88 84 VAL A C 1
ATOM 649 O O . VAL A 1 84 ? 5.249 -13.303 -12.569 1.00 57.88 84 VAL A O 1
ATOM 652 N N . PHE A 1 85 ? 6.430 -11.405 -12.392 1.00 58.31 85 PHE A N 1
ATOM 653 C CA . PHE A 1 85 ? 5.252 -10.536 -12.330 1.00 58.31 85 PHE A CA 1
ATOM 654 C C . PHE A 1 85 ? 4.750 -10.107 -13.711 1.00 58.31 85 PHE A C 1
ATOM 656 O O . PHE A 1 85 ? 3.762 -9.372 -13.789 1.00 58.31 85 PHE A O 1
ATOM 663 N N . GLY A 1 86 ? 5.399 -10.568 -14.790 1.00 55.69 86 GLY A N 1
ATOM 664 C CA . GLY A 1 86 ? 5.008 -10.279 -16.168 1.00 55.69 86 GLY A CA 1
ATOM 665 C C . GLY A 1 86 ? 4.767 -8.789 -16.378 1.00 55.69 86 GLY A C 1
ATOM 666 O O . GLY A 1 86 ? 3.750 -8.399 -16.959 1.00 55.69 86 GLY A O 1
ATOM 667 N N . ALA A 1 87 ? 5.630 -7.945 -15.806 1.00 52.62 87 ALA A N 1
ATOM 668 C CA . ALA A 1 87 ? 5.342 -6.533 -15.670 1.00 52.62 87 ALA A CA 1
ATOM 669 C C . ALA A 1 87 ? 5.388 -5.853 -17.043 1.00 52.62 87 ALA A C 1
ATOM 671 O O . ALA A 1 87 ? 6.406 -5.360 -17.509 1.00 52.62 87 ALA A O 1
ATOM 672 N N . THR A 1 88 ? 4.208 -5.731 -17.644 1.00 53.47 88 THR A N 1
ATOM 673 C CA . THR A 1 88 ? 3.794 -4.483 -18.273 1.00 53.47 88 THR A CA 1
ATOM 674 C C . THR A 1 88 ? 4.716 -3.998 -19.396 1.00 53.47 88 THR A C 1
ATOM 676 O O . THR A 1 88 ? 4.955 -2.796 -19.522 1.00 53.47 88 THR A O 1
ATOM 679 N N . GLN A 1 89 ? 5.193 -4.902 -20.261 1.00 54.31 89 GLN A N 1
ATOM 680 C CA . GLN A 1 89 ? 5.911 -4.481 -21.470 1.00 54.31 89 GLN A CA 1
ATOM 681 C C . GLN A 1 89 ? 5.110 -3.411 -22.226 1.00 54.31 89 GLN A C 1
ATOM 683 O O . GLN A 1 89 ? 5.673 -2.428 -22.673 1.00 54.31 89 GLN A O 1
ATOM 688 N N . SER A 1 90 ? 3.777 -3.501 -22.253 1.00 52.19 90 SER A N 1
ATOM 689 C CA . SER A 1 90 ? 2.932 -2.508 -22.926 1.00 52.19 90 SER A CA 1
ATOM 690 C C . SER A 1 90 ? 2.990 -1.088 -22.328 1.00 52.19 90 SER A C 1
ATOM 692 O O . SER A 1 90 ? 3.120 -0.134 -23.093 1.00 52.19 90 SER A O 1
ATOM 694 N N . LEU A 1 91 ? 2.928 -0.903 -20.998 1.00 62.06 91 LEU A N 1
ATOM 695 C CA . LEU A 1 91 ? 3.013 0.454 -20.417 1.00 62.06 91 LEU A CA 1
ATOM 696 C C . LEU A 1 91 ? 4.458 0.953 -20.362 1.00 62.06 91 LEU A C 1
ATOM 698 O O . LEU A 1 91 ? 4.675 2.149 -20.529 1.00 62.06 91 LEU A O 1
ATOM 702 N N . ALA A 1 92 ? 5.435 0.063 -20.162 1.00 64.75 92 ALA A N 1
ATOM 703 C CA . ALA A 1 92 ? 6.848 0.427 -20.186 1.00 64.75 92 ALA A CA 1
ATOM 704 C C . ALA A 1 92 ? 7.292 0.851 -21.595 1.00 64.75 92 ALA A C 1
ATOM 706 O O . ALA A 1 92 ? 7.923 1.893 -21.734 1.00 64.75 92 ALA A O 1
ATOM 707 N N . VAL A 1 93 ? 6.883 0.117 -22.636 1.00 65.38 93 VAL A N 1
ATOM 708 C CA . VAL A 1 93 ? 7.141 0.460 -24.046 1.00 65.38 93 VAL A CA 1
ATOM 709 C C . VAL A 1 93 ? 6.418 1.755 -24.429 1.00 65.38 93 VAL A C 1
ATOM 711 O O . VAL A 1 93 ? 7.021 2.628 -25.045 1.00 65.38 93 VAL A O 1
ATOM 714 N N . ALA A 1 94 ? 5.170 1.959 -23.994 1.00 70.62 94 ALA A N 1
ATOM 715 C CA . ALA A 1 94 ? 4.458 3.211 -24.263 1.00 70.62 94 ALA A CA 1
ATOM 716 C C . ALA A 1 94 ? 5.071 4.430 -23.538 1.00 70.62 94 ALA A C 1
ATOM 718 O O . ALA A 1 94 ? 5.048 5.537 -24.078 1.00 70.62 94 ALA A O 1
ATOM 719 N N . ASP A 1 95 ? 5.604 4.262 -22.320 1.00 69.94 95 ASP A N 1
ATOM 720 C CA . ASP A 1 95 ? 6.350 5.316 -21.610 1.00 69.94 95 ASP A CA 1
ATOM 721 C C . ASP A 1 95 ? 7.713 5.556 -22.280 1.00 69.94 95 ASP A C 1
ATOM 723 O O . ASP A 1 95 ? 8.133 6.703 -22.425 1.00 69.94 95 ASP A O 1
ATOM 727 N N . GLN A 1 96 ? 8.358 4.495 -22.777 1.00 71.31 96 GLN A N 1
ATOM 728 C CA . GLN A 1 96 ? 9.622 4.557 -23.511 1.00 71.31 96 GLN A CA 1
ATOM 729 C C . GLN A 1 96 ? 9.476 5.352 -24.812 1.00 71.31 96 GLN A C 1
ATOM 731 O O . GLN A 1 96 ? 10.251 6.277 -25.044 1.00 71.31 96 GLN A O 1
ATOM 736 N N . GLU A 1 97 ? 8.448 5.080 -25.619 1.00 78.56 97 GLU A N 1
ATOM 737 C CA . GLU A 1 97 ? 8.179 5.829 -26.854 1.00 78.56 97 GLU A CA 1
ATOM 738 C C . GLU A 1 97 ? 7.964 7.322 -26.581 1.00 78.56 97 GLU A C 1
ATOM 740 O O . GLU A 1 97 ? 8.496 8.181 -27.293 1.00 78.56 97 GLU A O 1
ATOM 745 N N . ARG A 1 98 ? 7.231 7.653 -25.509 1.00 77.00 98 ARG A N 1
ATOM 746 C CA . ARG A 1 98 ? 7.002 9.045 -25.100 1.00 77.00 98 ARG A CA 1
ATOM 747 C C . ARG A 1 98 ? 8.288 9.712 -24.638 1.00 77.00 98 ARG A C 1
ATOM 749 O O . ARG A 1 98 ? 8.556 10.840 -25.045 1.00 77.00 98 ARG A O 1
ATOM 756 N N . GLN A 1 99 ? 9.083 9.033 -23.816 1.00 74.00 99 GLN A N 1
ATOM 757 C CA . GLN A 1 99 ? 10.346 9.571 -23.323 1.00 74.00 99 GLN A CA 1
ATOM 758 C C . GLN A 1 99 ? 11.316 9.799 -24.481 1.00 74.00 99 GLN A C 1
ATOM 760 O O . GLN A 1 99 ? 11.813 10.912 -24.631 1.00 74.00 99 GLN A O 1
ATOM 76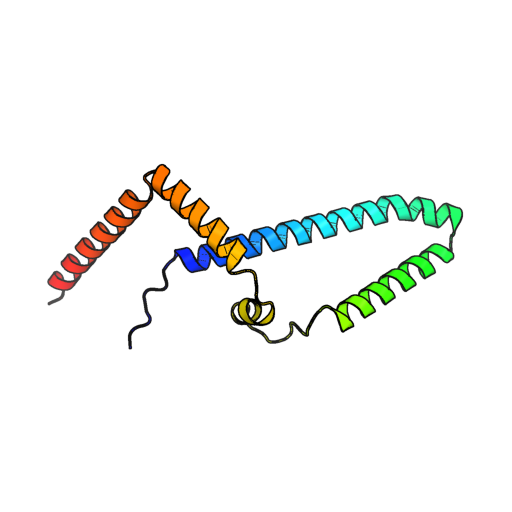5 N N . THR A 1 100 ? 11.510 8.825 -25.372 1.00 77.19 100 THR A N 1
ATOM 766 C CA . THR A 1 100 ? 12.366 8.980 -26.557 1.00 77.19 100 THR A CA 1
ATOM 767 C C . THR A 1 100 ? 11.881 10.106 -27.472 1.00 77.19 100 THR A C 1
ATOM 769 O O . THR A 1 100 ? 12.696 10.884 -27.968 1.00 77.19 100 THR A O 1
ATOM 772 N N . ALA A 1 101 ? 10.567 10.263 -27.663 1.00 81.00 101 ALA A N 1
ATOM 773 C CA . ALA A 1 101 ? 10.022 11.382 -28.429 1.00 81.00 101 ALA A CA 1
ATOM 774 C C . ALA A 1 101 ? 10.308 12.746 -27.768 1.00 81.00 101 ALA A C 1
ATOM 776 O O . ALA A 1 101 ? 10.628 13.707 -28.469 1.00 81.00 101 ALA A O 1
ATOM 777 N N . ILE A 1 102 ? 10.235 12.838 -26.436 1.00 79.25 102 ILE A N 1
ATOM 778 C CA . ILE A 1 102 ? 10.560 14.055 -25.674 1.00 79.25 102 ILE A CA 1
ATOM 779 C C . ILE A 1 102 ? 12.061 14.359 -25.744 1.00 79.25 102 ILE A C 1
ATOM 781 O O . ILE A 1 102 ? 12.431 15.476 -26.095 1.00 79.25 102 ILE A O 1
ATOM 785 N N . PHE A 1 103 ? 12.923 13.373 -25.491 1.00 73.31 103 PHE A N 1
ATOM 786 C CA . PHE A 1 103 ? 14.379 13.530 -25.571 1.00 73.31 103 PHE A CA 1
ATOM 787 C C . PHE A 1 103 ? 14.836 13.937 -26.978 1.00 73.31 103 PHE A C 1
ATOM 789 O O . PHE A 1 103 ? 15.705 14.794 -27.117 1.00 73.31 103 PHE A O 1
ATOM 796 N N . ARG A 1 104 ? 14.197 13.404 -28.031 1.00 75.12 104 ARG A N 1
ATOM 797 C CA . ARG A 1 104 ? 14.451 13.818 -29.420 1.00 75.12 104 ARG A CA 1
ATOM 798 C C . ARG A 1 104 ? 14.010 15.256 -29.679 1.00 75.12 104 ARG A C 1
ATOM 800 O O . ARG A 1 104 ? 14.729 15.993 -30.340 1.00 75.12 104 ARG A O 1
ATOM 807 N N . ARG A 1 105 ? 12.858 15.677 -29.149 1.00 75.56 105 ARG A N 1
ATOM 808 C CA . ARG A 1 105 ? 12.401 17.075 -29.256 1.00 75.56 105 ARG A CA 1
ATOM 809 C C . ARG A 1 105 ? 13.294 18.057 -28.502 1.00 75.56 105 ARG A C 1
ATOM 811 O O . ARG A 1 105 ? 13.362 19.213 -28.897 1.00 75.56 105 ARG A O 1
ATOM 818 N N . LEU A 1 106 ? 13.953 17.606 -27.440 1.00 78.19 106 LEU A N 1
ATOM 819 C CA . LEU A 1 106 ? 14.876 18.410 -26.642 1.00 78.19 106 LEU A CA 1
ATOM 820 C C . LEU A 1 106 ? 16.290 18.502 -27.245 1.00 78.19 106 LEU A C 1
ATOM 822 O O . LEU A 1 106 ? 17.124 19.179 -26.661 1.00 78.19 106 LEU A O 1
ATOM 826 N N . GLY A 1 107 ? 16.577 17.842 -28.377 1.00 73.62 107 GLY A N 1
ATOM 827 C CA . GLY A 1 107 ? 17.897 17.872 -29.033 1.00 73.62 107 GLY A CA 1
ATOM 828 C C . GLY A 1 107 ? 18.994 17.059 -28.330 1.00 73.62 107 GLY A C 1
ATOM 829 O O . GLY A 1 107 ? 20.088 16.919 -28.856 1.00 73.62 107 GLY A O 1
ATOM 830 N N . LEU A 1 108 ? 18.691 16.445 -27.184 1.00 72.50 108 LEU A N 1
ATOM 831 C CA . LEU A 1 108 ? 19.679 15.818 -26.298 1.00 72.50 108 LEU A CA 1
ATOM 832 C C . LEU A 1 108 ? 20.332 14.543 -26.871 1.00 72.50 108 LEU A C 1
ATOM 834 O O . LEU A 1 108 ? 21.342 14.075 -26.354 1.00 72.50 108 LEU A O 1
ATOM 838 N N . PHE A 1 109 ? 19.747 13.938 -27.910 1.00 64.94 109 PHE A N 1
ATOM 839 C CA . PHE A 1 109 ? 20.309 12.735 -28.538 1.00 64.94 109 PHE A CA 1
ATOM 840 C C . PHE A 1 109 ? 21.533 13.026 -29.410 1.00 64.94 109 PHE A C 1
ATOM 842 O O . PHE A 1 109 ? 22.390 12.149 -29.523 1.00 64.94 109 PHE A O 1
ATOM 849 N N . ASP A 1 110 ? 21.615 14.215 -30.011 1.00 64.62 110 ASP A N 1
ATOM 850 C CA . ASP A 1 110 ? 22.754 14.589 -30.852 1.00 64.62 110 ASP A CA 1
ATOM 851 C C . ASP A 1 110 ? 23.979 14.897 -29.981 1.00 64.62 110 ASP A C 1
ATOM 853 O O . ASP A 1 110 ? 25.052 14.381 -30.269 1.00 64.62 110 ASP A O 1
ATOM 857 N N . ASP A 1 111 ? 23.797 15.566 -28.835 1.00 60.72 111 ASP A N 1
ATOM 858 C CA . ASP A 1 111 ? 24.879 15.834 -27.874 1.00 60.72 111 ASP A CA 1
ATOM 859 C C . ASP A 1 111 ? 25.465 14.545 -27.273 1.00 60.72 111 ASP A C 1
ATOM 861 O O . ASP A 1 111 ? 26.680 14.391 -27.188 1.00 60.72 111 ASP A O 1
ATOM 865 N N . VAL A 1 112 ? 24.620 13.572 -26.897 1.00 63.66 112 VAL A N 1
ATOM 866 C CA . VAL A 1 112 ? 25.089 12.275 -26.367 1.00 63.66 112 VAL A CA 1
ATOM 867 C C . VAL A 1 112 ? 25.794 11.458 -27.452 1.00 63.66 112 VAL A C 1
ATOM 869 O O . VAL A 1 112 ? 26.763 10.756 -27.163 1.00 63.66 112 VAL A O 1
ATOM 872 N N . LYS A 1 113 ? 25.329 11.537 -28.706 1.00 61.56 113 LYS A N 1
ATOM 873 C CA . LYS A 1 113 ? 25.973 10.863 -29.837 1.00 61.56 113 LYS A CA 1
ATOM 874 C C . LYS A 1 113 ? 27.311 11.516 -30.181 1.00 61.56 113 LYS A C 1
ATOM 876 O O . LYS A 1 113 ? 28.277 10.787 -30.373 1.00 61.56 113 LYS A O 1
ATOM 881 N N . GLU A 1 114 ? 27.391 12.843 -30.211 1.00 62.25 114 GLU A N 1
ATOM 882 C CA . GLU A 1 114 ? 28.642 13.581 -30.410 1.00 62.25 114 GLU A CA 1
ATOM 883 C C . GLU A 1 114 ? 29.627 13.362 -29.260 1.00 62.25 114 GLU A C 1
ATOM 885 O O . GLU A 1 114 ? 30.813 13.170 -29.507 1.00 62.25 114 GLU A O 1
ATOM 890 N N . GLU A 1 115 ? 29.164 13.302 -28.010 1.00 66.81 115 GLU A N 1
ATOM 891 C CA . GLU A 1 115 ? 30.024 13.009 -26.861 1.00 66.81 115 GLU A CA 1
ATOM 892 C C . GLU A 1 115 ? 30.535 11.559 -26.881 1.00 66.81 115 GLU A C 1
ATOM 894 O O . GLU A 1 115 ? 31.701 11.317 -26.560 1.00 66.81 115 GLU A O 1
ATOM 899 N N . LYS A 1 116 ? 29.702 10.597 -27.309 1.00 59.25 116 LYS A N 1
ATOM 900 C CA . LYS A 1 116 ? 30.110 9.191 -27.464 1.00 59.25 116 LYS A CA 1
ATOM 901 C C . LYS A 1 116 ? 31.086 9.008 -28.634 1.00 59.25 116 LYS A C 1
ATOM 903 O O . LYS A 1 116 ? 32.040 8.256 -28.484 1.00 59.25 116 LYS A O 1
ATOM 908 N N . ILE A 1 117 ? 30.888 9.730 -29.745 1.00 64.94 117 ILE A N 1
ATOM 909 C CA . ILE A 1 117 ? 31.817 9.767 -30.891 1.00 64.94 117 ILE A CA 1
ATOM 910 C C . ILE A 1 117 ? 33.146 10.422 -30.487 1.00 64.94 117 ILE A C 1
ATOM 912 O O . ILE A 1 117 ? 34.207 9.864 -30.732 1.00 64.94 117 ILE A O 1
ATOM 916 N N . ARG A 1 118 ? 33.111 11.554 -29.774 1.00 66.88 118 ARG A N 1
ATOM 917 C CA . ARG A 1 118 ? 34.326 12.241 -29.314 1.00 66.88 118 ARG A CA 1
ATOM 918 C C . ARG A 1 118 ? 35.151 11.376 -28.359 1.00 66.88 118 ARG A C 1
ATOM 920 O O . ARG A 1 118 ? 36.366 11.327 -28.495 1.00 66.88 118 ARG A O 1
ATOM 927 N N . LYS A 1 119 ? 34.505 10.656 -27.435 1.00 62.97 119 LYS A N 1
ATOM 928 C CA . LYS A 1 119 ? 35.200 9.700 -26.557 1.00 62.97 119 LYS A CA 1
ATOM 929 C C . LYS A 1 119 ? 35.750 8.488 -27.309 1.00 62.97 119 LYS A C 1
ATOM 931 O O . LYS A 1 119 ? 36.843 8.047 -26.976 1.00 62.97 119 LYS A O 1
ATOM 936 N N . SER A 1 120 ? 35.043 7.973 -28.321 1.00 58.84 120 SER A N 1
ATOM 937 C CA . SER A 1 120 ? 35.581 6.882 -29.147 1.00 58.84 120 SER A CA 1
ATOM 938 C C . SER A 1 120 ? 36.780 7.327 -29.985 1.00 58.84 120 SER A C 1
ATOM 940 O O . SER A 1 120 ? 37.718 6.554 -30.170 1.00 58.84 120 SER A O 1
ATOM 942 N N . ASP A 1 121 ? 36.777 8.579 -30.445 1.00 61.50 121 ASP A N 1
ATOM 943 C CA . ASP A 1 121 ? 37.891 9.161 -31.191 1.00 61.50 121 ASP A CA 1
ATOM 944 C C . ASP A 1 121 ? 39.105 9.390 -30.268 1.00 61.50 121 ASP A C 1
ATOM 946 O O . ASP A 1 121 ? 40.231 9.064 -30.645 1.00 61.50 121 ASP A O 1
ATOM 950 N N . GLU A 1 122 ? 38.886 9.850 -29.031 1.00 66.38 122 GLU A N 1
ATOM 951 C CA . GLU A 1 122 ? 39.931 10.007 -28.006 1.00 66.38 122 GLU A CA 1
ATOM 952 C C . GLU A 1 122 ? 40.561 8.661 -27.594 1.00 66.38 122 GLU A C 1
ATOM 954 O O . GLU A 1 122 ? 41.787 8.550 -27.573 1.00 66.38 122 GLU A O 1
ATOM 959 N N . GLU A 1 123 ? 39.764 7.611 -27.361 1.00 62.22 123 GLU A N 1
ATOM 960 C CA . GLU A 1 123 ? 40.279 6.268 -27.033 1.00 62.22 123 GLU A CA 1
ATOM 961 C C . GLU A 1 123 ? 41.048 5.627 -28.201 1.00 62.22 123 GLU A C 1
ATOM 963 O O . GLU A 1 123 ? 42.058 4.952 -27.983 1.00 62.22 123 GLU A O 1
ATOM 968 N N . SER A 1 124 ? 40.626 5.874 -29.448 1.00 54.16 124 SER A N 1
ATOM 969 C CA . SER A 1 124 ? 41.336 5.386 -30.640 1.00 54.16 124 SER A CA 1
ATOM 970 C C . SER A 1 124 ? 42.705 6.051 -30.841 1.00 54.16 124 SER A C 1
ATOM 972 O O . SER A 1 124 ? 43.649 5.399 -31.281 1.00 54.16 124 SER A O 1
ATOM 974 N N . HIS A 1 125 ? 42.840 7.324 -30.455 1.00 55.72 125 HIS A N 1
ATOM 975 C CA . HIS A 1 125 ? 44.096 8.076 -30.516 1.00 55.72 125 HIS A CA 1
ATOM 976 C C . HIS A 1 125 ? 45.068 7.734 -29.377 1.00 55.72 125 HIS A C 1
ATOM 978 O O . HIS A 1 125 ? 46.278 7.925 -29.519 1.00 55.72 125 HIS A O 1
ATOM 984 N N . GLU A 1 126 ? 44.562 7.260 -28.238 1.00 59.31 126 GLU A N 1
ATOM 985 C CA . GLU A 1 126 ? 45.390 6.862 -27.096 1.00 59.31 126 GLU A CA 1
ATOM 986 C C . GLU A 1 126 ? 45.933 5.430 -27.254 1.00 59.31 126 GLU A C 1
ATOM 988 O O . GLU A 1 126 ? 47.074 5.165 -26.875 1.00 59.31 126 GLU A O 1
ATOM 993 N N . ALA A 1 127 ? 45.178 4.541 -27.914 1.00 55.62 127 ALA A N 1
ATOM 994 C CA . ALA A 1 127 ? 45.621 3.189 -28.269 1.00 55.62 127 ALA A CA 1
ATOM 995 C C . ALA A 1 127 ? 46.776 3.173 -29.295 1.00 55.62 127 ALA A C 1
ATOM 997 O O . ALA A 1 127 ? 47.665 2.332 -29.191 1.00 55.62 127 ALA A O 1
ATOM 998 N N . ASP A 1 128 ? 46.814 4.134 -30.225 1.00 53.12 128 ASP A N 1
ATOM 999 C CA . ASP A 1 128 ? 47.875 4.281 -31.244 1.00 53.12 128 ASP A CA 1
ATOM 1000 C C . ASP A 1 128 ? 49.199 4.838 -30.672 1.00 53.12 128 ASP A C 1
ATOM 1002 O O . ASP A 1 128 ? 50.248 4.761 -31.299 1.00 53.12 128 ASP A O 1
ATOM 1006 N N . LYS A 1 129 ? 49.186 5.392 -29.450 1.00 55.72 129 LYS A N 1
ATOM 1007 C CA . LYS A 1 129 ? 50.393 5.886 -28.753 1.00 55.72 129 LYS A CA 1
ATOM 1008 C C . LYS A 1 129 ? 51.102 4.833 -27.899 1.00 55.72 129 LYS A C 1
ATOM 1010 O O . LYS A 1 129 ? 52.163 5.133 -27.345 1.00 55.72 129 LYS A O 1
ATOM 1015 N N . GLN A 1 130 ? 50.497 3.660 -27.719 1.00 47.47 130 GLN A N 1
ATOM 1016 C CA . GLN A 1 130 ? 51.018 2.576 -26.879 1.00 47.47 130 GLN A CA 1
ATOM 1017 C C . GLN A 1 130 ? 51.597 1.390 -27.673 1.00 47.47 130 GLN A C 1
ATOM 1019 O O . GLN A 1 130 ? 52.101 0.458 -27.042 1.00 47.47 130 GLN A O 1
ATOM 1024 N N . GLU A 1 131 ? 51.593 1.456 -29.009 1.00 41.38 131 GLU A N 1
ATOM 1025 C CA . GLU A 1 131 ? 52.361 0.589 -29.925 1.00 41.38 131 GLU A CA 1
ATOM 1026 C C . GLU A 1 131 ? 53.616 1.316 -30.445 1.00 41.38 131 GLU A C 1
ATOM 1028 O O . GLU A 1 131 ? 54.673 0.651 -30.563 1.00 41.38 131 GLU A O 1
#